Protein AF-A0A7W0TUM9-F1 (afdb_monomer)

Secondary structure (DSSP, 8-state):
-EEEEE----TT----EE-TTT--EESSEEEEEEETTEEEEESSHHHHHHIIIIIHHHH-TT----TTHHHHHHHHH--

Mean predicted aligned error: 5.43 Å

Structure (mmCIF, N/CA/C/O backbone):
data_AF-A0A7W0TUM9-F1
#
_entry.id   AF-A0A7W0TUM9-F1
#
loop_
_atom_site.group_PDB
_atom_site.id
_atom_site.type_symbol
_atom_site.label_atom_id
_atom_site.label_alt_id
_atom_site.label_comp_id
_atom_site.label_asym_id
_atom_site.label_entity_id
_atom_site.label_seq_id
_atom_site.pdbx_PDB_ins_code
_atom_site.Cartn_x
_atom_site.Cartn_y
_atom_site.Cartn_z
_atom_site.occupancy
_atom_site.B_iso_or_equiv
_atom_site.auth_seq_id
_atom_site.auth_comp_id
_atom_site.auth_asym_id
_atom_site.auth_atom_id
_atom_site.pdbx_PDB_model_num
ATOM 1 N N . MET A 1 1 ? -12.066 -4.871 -1.517 1.00 78.81 1 MET A N 1
ATOM 2 C CA . MET A 1 1 ? -12.654 -3.949 -0.514 1.00 78.81 1 MET A CA 1
ATOM 3 C C . MET A 1 1 ? -11.621 -2.879 -0.180 1.00 78.81 1 MET A C 1
ATOM 5 O O . MET A 1 1 ? -10.442 -3.210 -0.233 1.00 78.81 1 MET A O 1
ATOM 9 N N . VAL A 1 2 ? -12.034 -1.637 0.098 1.00 92.12 2 VAL A N 1
ATOM 10 C CA . VAL A 1 2 ? -11.143 -0.524 0.478 1.00 92.12 2 VAL A CA 1
ATOM 11 C C . VAL A 1 2 ? -11.790 0.238 1.635 1.00 92.12 2 VAL A C 1
ATOM 13 O O . VAL A 1 2 ? -12.956 0.611 1.525 1.00 92.12 2 VAL A O 1
ATOM 16 N N . GLU A 1 3 ? -11.070 0.443 2.736 1.00 96.69 3 GLU A N 1
ATOM 17 C CA . GLU A 1 3 ? -11.587 1.150 3.914 1.00 96.69 3 GLU A CA 1
ATOM 18 C C . GLU A 1 3 ? -10.493 1.898 4.684 1.00 96.69 3 GLU A C 1
ATOM 20 O O . GLU A 1 3 ? -9.329 1.494 4.705 1.00 96.69 3 GLU A O 1
ATOM 25 N N . TRP A 1 4 ? -10.874 2.990 5.345 1.00 96.44 4 TRP A N 1
ATOM 26 C CA . TRP A 1 4 ? -9.998 3.721 6.256 1.00 96.44 4 TRP A CA 1
ATOM 27 C C . TRP A 1 4 ? -9.981 3.058 7.636 1.00 96.44 4 TRP A C 1
ATOM 29 O O . TRP A 1 4 ? -11.030 2.739 8.192 1.00 96.44 4 TRP A O 1
ATOM 39 N N . ARG A 1 5 ? -8.786 2.893 8.205 1.00 95.81 5 ARG A N 1
ATOM 40 C CA . ARG A 1 5 ? -8.549 2.334 9.539 1.00 95.81 5 ARG A CA 1
ATOM 41 C C . ARG A 1 5 ? -7.599 3.215 10.345 1.00 95.81 5 ARG A C 1
ATOM 43 O O . ARG A 1 5 ? -6.829 4.001 9.790 1.00 95.81 5 ARG A O 1
ATOM 50 N N . GLU A 1 6 ? -7.654 3.074 11.665 1.00 93.31 6 GLU A N 1
ATOM 51 C CA . GLU A 1 6 ? -6.720 3.702 12.599 1.00 93.31 6 GLU A CA 1
ATOM 52 C C . GLU A 1 6 ? -5.669 2.680 13.057 1.00 93.31 6 GLU A C 1
ATOM 54 O O . GLU A 1 6 ? -5.959 1.496 13.232 1.00 93.31 6 GLU A O 1
ATOM 59 N N . ASN A 1 7 ? -4.427 3.131 13.193 1.00 87.69 7 ASN A N 1
ATOM 60 C CA . ASN A 1 7 ? -3.326 2.389 13.778 1.00 87.69 7 ASN A CA 1
ATOM 61 C C . ASN A 1 7 ? -3.520 2.363 15.293 1.00 87.69 7 ASN A C 1
ATOM 63 O O . ASN A 1 7 ? -3.257 3.352 15.972 1.00 87.69 7 ASN A O 1
ATOM 67 N N . ASP A 1 8 ? -3.963 1.218 15.791 1.00 86.81 8 ASP A N 1
ATOM 68 C CA . ASP A 1 8 ? -4.218 0.930 17.202 1.00 86.81 8 ASP A CA 1
ATOM 69 C C . ASP A 1 8 ? -2.962 0.488 17.970 1.00 86.81 8 ASP A C 1
ATOM 71 O O . ASP A 1 8 ? -3.074 -0.144 19.014 1.00 86.81 8 ASP A O 1
ATOM 75 N N . ALA A 1 9 ? -1.764 0.788 17.452 1.00 84.81 9 ALA A N 1
ATOM 76 C CA . ALA A 1 9 ? -0.525 0.459 18.143 1.00 84.81 9 ALA A CA 1
ATOM 77 C C . ALA A 1 9 ? -0.399 1.289 19.426 1.00 84.81 9 ALA A C 1
ATOM 79 O O . ALA A 1 9 ? -0.438 2.523 19.393 1.00 84.81 9 ALA A O 1
ATOM 80 N N . GLU A 1 10 ? -0.190 0.611 20.546 1.00 84.88 10 GLU A N 1
ATOM 81 C CA . GLU A 1 10 ? 0.129 1.249 21.813 1.00 84.88 10 GLU A CA 1
ATOM 82 C C . GLU A 1 10 ? 1.521 1.895 21.760 1.00 84.88 10 GLU A C 1
ATOM 84 O O . GLU A 1 10 ? 2.415 1.477 21.026 1.00 84.88 10 GLU A O 1
ATOM 89 N N . TRP A 1 11 ? 1.748 2.917 22.587 1.00 76.50 11 TRP A N 1
ATOM 90 C CA . TRP A 1 11 ? 2.994 3.702 22.570 1.00 76.50 11 TRP A CA 1
ATOM 91 C C . TRP A 1 11 ? 4.265 2.879 22.856 1.00 76.50 11 TRP A C 1
ATOM 93 O O . TRP A 1 11 ? 5.364 3.296 22.488 1.00 76.50 11 TRP A O 1
ATOM 103 N N . TYR A 1 12 ? 4.123 1.738 23.536 1.00 81.31 12 TYR A N 1
ATOM 104 C CA . TYR A 1 12 ? 5.212 0.810 23.852 1.00 81.31 12 TYR A CA 1
ATOM 105 C C . TYR A 1 12 ? 5.391 -0.284 22.790 1.00 81.31 12 TYR A C 1
ATOM 107 O O . TYR A 1 12 ? 6.373 -1.028 22.834 1.00 81.31 12 TYR A O 1
ATOM 115 N N . GLU A 1 13 ? 4.467 -0.399 21.836 1.00 83.00 13 GLU A 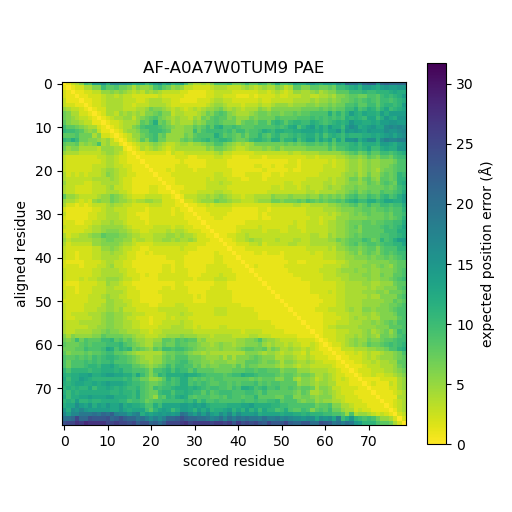N 1
ATOM 116 C CA . GLU A 1 13 ? 4.585 -1.348 20.741 1.00 83.00 13 GLU A CA 1
ATOM 117 C C . GLU A 1 13 ? 5.524 -0.790 19.670 1.00 83.00 13 GLU A C 1
ATOM 119 O O . GLU A 1 13 ? 5.301 0.265 19.082 1.00 83.00 13 GLU A O 1
ATOM 124 N N . GLN A 1 14 ? 6.577 -1.541 19.344 1.00 80.38 14 GLN A N 1
ATOM 125 C CA . GLN A 1 14 ? 7.490 -1.218 18.240 1.00 80.38 14 GLN A CA 1
ATOM 126 C C . GLN A 1 14 ? 6.879 -1.561 16.867 1.00 80.38 14 GLN A C 1
ATOM 128 O O . GLN A 1 14 ? 7.572 -2.017 15.956 1.00 80.38 14 GLN A O 1
ATOM 133 N N . ARG A 1 15 ? 5.563 -1.383 16.708 1.00 83.50 15 ARG A N 1
ATOM 134 C CA . ARG A 1 15 ? 4.836 -1.730 15.488 1.00 83.50 15 ARG A CA 1
ATOM 135 C C . ARG A 1 15 ? 4.833 -0.540 14.537 1.00 83.50 15 ARG A C 1
ATOM 137 O O . ARG A 1 15 ? 4.000 0.357 14.628 1.00 83.50 15 ARG A O 1
ATOM 144 N N . MET A 1 16 ? 5.785 -0.541 13.610 1.00 86.75 16 MET A N 1
ATOM 145 C CA . MET A 1 16 ? 5.868 0.474 12.563 1.00 86.75 16 MET A CA 1
ATOM 146 C C . MET A 1 16 ? 5.030 0.051 11.356 1.00 86.75 16 MET A C 1
ATOM 148 O O . MET A 1 16 ? 5.260 -1.006 10.769 1.00 86.75 16 MET A O 1
ATOM 152 N N . LEU A 1 17 ? 4.057 0.885 10.990 1.00 92.25 17 LEU A N 1
ATOM 153 C CA . LEU A 1 17 ? 3.242 0.706 9.794 1.00 92.25 17 LEU A CA 1
ATOM 154 C C . LEU A 1 17 ? 3.800 1.565 8.656 1.00 92.25 17 LEU A C 1
ATOM 156 O O . LEU A 1 17 ? 4.152 2.726 8.871 1.00 92.25 17 LEU A O 1
ATOM 160 N N . TYR A 1 18 ? 3.853 1.021 7.443 1.00 95.12 18 TYR A N 1
ATOM 161 C CA . TYR A 1 18 ? 4.379 1.712 6.267 1.00 95.12 18 TYR A CA 1
ATOM 162 C C . TYR A 1 18 ? 3.437 1.558 5.081 1.00 95.12 18 TYR A C 1
ATOM 164 O O . TYR A 1 18 ? 2.782 0.536 4.938 1.00 95.12 18 TYR A O 1
ATOM 172 N N . CYS A 1 19 ? 3.406 2.558 4.205 1.00 95.75 19 CYS A N 1
ATOM 173 C CA . CYS A 1 19 ? 2.687 2.473 2.938 1.00 95.75 19 CYS A CA 1
ATOM 174 C C . CYS A 1 19 ? 3.363 1.466 1.994 1.00 95.75 19 CYS A C 1
ATOM 176 O O . CYS A 1 19 ? 4.537 1.638 1.659 1.00 95.75 19 CYS A O 1
ATOM 178 N N . ASP A 1 20 ? 2.604 0.490 1.495 1.00 95.06 20 ASP A N 1
ATOM 179 C CA . ASP A 1 20 ? 3.068 -0.550 0.567 1.00 95.06 20 ASP A CA 1
ATOM 180 C C . ASP A 1 20 ? 3.529 -0.001 -0.798 1.00 95.06 20 ASP A C 1
ATOM 182 O O . ASP A 1 20 ? 4.277 -0.671 -1.506 1.00 95.06 20 ASP A O 1
ATOM 186 N N . LEU A 1 21 ? 3.111 1.215 -1.177 1.00 95.19 21 LEU A N 1
ATOM 187 C CA . LEU A 1 21 ? 3.564 1.860 -2.415 1.00 95.19 21 LEU A CA 1
ATOM 188 C C . LEU A 1 21 ? 4.790 2.755 -2.201 1.00 95.19 21 LEU A C 1
ATOM 190 O O . LEU A 1 21 ? 5.806 2.601 -2.873 1.00 95.19 21 LEU A O 1
ATOM 194 N N . CYS A 1 22 ? 4.673 3.757 -1.324 1.00 94.50 22 CYS A N 1
ATOM 195 C CA . CYS A 1 22 ? 5.663 4.836 -1.230 1.00 94.50 22 CYS A CA 1
ATOM 196 C C . CYS A 1 22 ? 6.661 4.666 -0.076 1.00 94.50 22 CYS A C 1
ATOM 198 O O . CYS A 1 22 ? 7.569 5.484 0.061 1.00 94.50 22 CYS A O 1
ATOM 200 N N . GLY A 1 23 ? 6.479 3.654 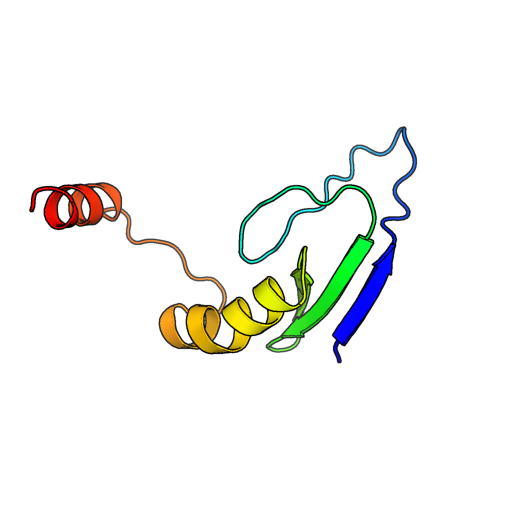0.779 1.00 94.06 23 GLY A N 1
ATOM 201 C CA . GLY A 1 23 ? 7.366 3.350 1.905 1.00 94.06 23 GLY A CA 1
ATOM 202 C C . GLY A 1 23 ? 7.311 4.347 3.066 1.00 94.06 23 GLY A C 1
ATOM 203 O O . GLY A 1 23 ? 8.047 4.193 4.038 1.00 94.06 23 GLY A O 1
ATOM 204 N N . ARG A 1 24 ? 6.457 5.378 3.006 1.00 94.12 24 ARG A N 1
ATOM 205 C CA . ARG A 1 24 ? 6.301 6.334 4.112 1.00 94.12 24 ARG A CA 1
ATOM 206 C C . ARG A 1 24 ? 5.725 5.638 5.339 1.00 94.12 24 ARG A C 1
ATOM 208 O O . ARG A 1 24 ? 4.768 4.877 5.224 1.00 94.12 24 ARG A O 1
ATOM 215 N N . MET A 1 25 ? 6.274 5.965 6.505 1.00 93.69 25 MET A N 1
ATOM 216 C CA . MET A 1 25 ? 5.726 5.552 7.794 1.00 93.69 25 MET A CA 1
ATOM 217 C C . MET A 1 25 ? 4.347 6.186 8.014 1.00 93.69 25 MET A C 1
ATOM 219 O O . MET A 1 25 ? 4.161 7.380 7.764 1.00 93.69 25 MET A O 1
ATOM 223 N N . ILE A 1 26 ? 3.395 5.391 8.497 1.00 93.00 26 ILE A N 1
ATOM 224 C CA . ILE A 1 26 ? 2.025 5.806 8.785 1.00 93.00 26 ILE A CA 1
ATOM 225 C C . ILE A 1 26 ? 1.825 5.827 10.298 1.00 93.00 26 ILE A C 1
ATOM 227 O O . ILE A 1 26 ? 1.887 4.795 10.958 1.00 93.00 26 ILE A O 1
ATOM 231 N N . ALA A 1 27 ? 1.580 7.016 10.850 1.00 86.06 27 ALA A N 1
ATOM 232 C CA . ALA A 1 27 ? 1.452 7.188 12.294 1.00 86.06 27 ALA A CA 1
ATOM 233 C C . ALA A 1 27 ? 0.075 6.763 12.823 1.00 86.06 27 ALA A C 1
ATOM 235 O O . ALA A 1 27 ? -0.000 6.078 13.837 1.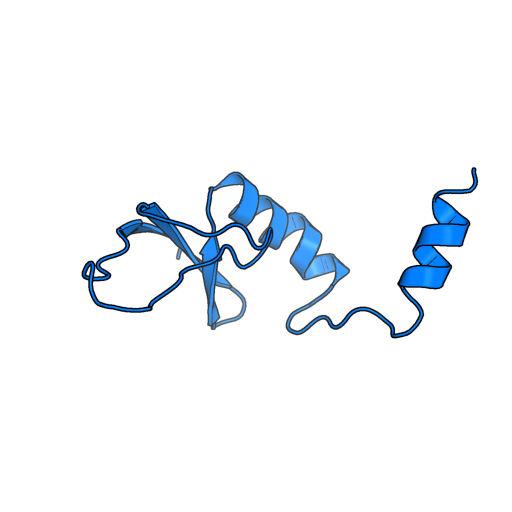00 86.06 27 ALA A O 1
ATOM 236 N N . LYS A 1 28 ? -1.005 7.177 12.142 1.00 87.12 28 LYS A N 1
ATOM 237 C CA . LYS A 1 28 ? -2.373 7.053 12.661 1.00 87.12 28 LYS A CA 1
ATOM 238 C C . LYS A 1 28 ? -3.340 6.435 11.656 1.00 87.12 28 LYS A C 1
ATOM 240 O O . LYS A 1 28 ? -3.619 5.255 11.757 1.00 87.12 28 LYS A O 1
ATOM 245 N N . HIS A 1 29 ? -3.836 7.180 10.673 1.00 94.06 29 HIS A N 1
ATOM 246 C CA . HIS A 1 29 ? -4.828 6.641 9.735 1.00 94.06 29 HIS A CA 1
ATOM 247 C C . HIS A 1 29 ? -4.174 6.042 8.492 1.00 94.06 29 HIS A C 1
ATOM 249 O O . HIS A 1 29 ? -3.271 6.650 7.915 1.00 94.06 29 HIS A O 1
ATOM 255 N N . TYR A 1 30 ? -4.661 4.883 8.064 1.00 96.00 30 TYR A N 1
ATOM 256 C CA . TYR A 1 30 ? -4.243 4.207 6.841 1.00 96.00 30 TYR A CA 1
ATOM 257 C C . TYR A 1 30 ? -5.453 3.684 6.078 1.00 96.00 30 TYR A C 1
ATOM 259 O O . TYR A 1 30 ? -6.502 3.406 6.655 1.00 96.00 30 TYR A O 1
ATOM 267 N N . LEU A 1 31 ? -5.293 3.535 4.772 1.00 97.31 31 LEU A N 1
ATOM 268 C CA . LEU A 1 31 ? -6.266 2.887 3.915 1.00 97.31 31 LEU A CA 1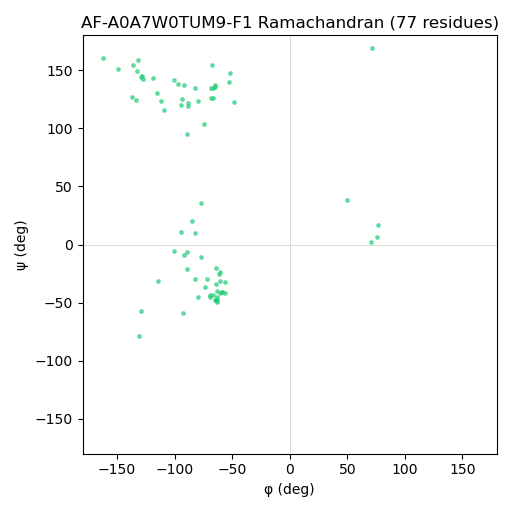
ATOM 269 C C . LEU A 1 31 ? -5.876 1.416 3.768 1.00 97.31 31 LEU A C 1
ATOM 271 O O . LEU A 1 31 ? -4.776 1.115 3.300 1.00 97.31 31 LEU A O 1
ATOM 275 N N . LEU A 1 32 ? -6.753 0.508 4.185 1.00 97.06 32 LEU A N 1
ATOM 276 C CA . LEU A 1 32 ? -6.602 -0.924 3.966 1.00 97.06 32 LEU A CA 1
ATOM 277 C C . LEU A 1 32 ? -7.348 -1.309 2.690 1.00 97.06 32 LEU A C 1
ATOM 279 O O . LEU A 1 32 ? -8.547 -1.057 2.570 1.00 97.06 32 LEU A O 1
ATOM 283 N N . ALA A 1 33 ? -6.654 -1.953 1.759 1.00 96.31 33 ALA A N 1
ATOM 284 C CA . ALA A 1 33 ? -7.253 -2.496 0.551 1.00 96.31 33 ALA A CA 1
ATOM 285 C C . ALA A 1 33 ? -6.873 -3.963 0.361 1.00 96.31 33 ALA A C 1
ATOM 287 O O . ALA A 1 33 ? -5.754 -4.378 0.650 1.00 96.31 33 ALA 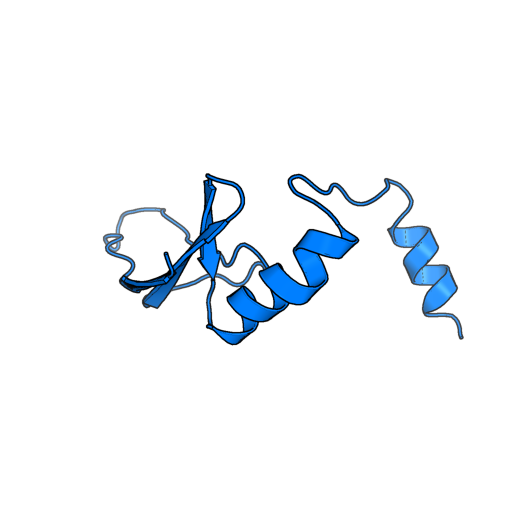A O 1
ATOM 288 N N . GLU A 1 34 ? -7.803 -4.744 -0.174 1.00 95.25 34 GLU A N 1
ATOM 289 C CA . GLU A 1 34 ? -7.516 -6.094 -0.656 1.00 95.25 34 GLU A CA 1
ATOM 290 C C . GLU A 1 34 ? -7.069 -6.021 -2.122 1.00 95.25 34 GLU A C 1
ATOM 292 O O . GLU A 1 34 ? -7.814 -5.534 -2.983 1.00 95.25 34 GLU A O 1
ATOM 297 N N . VAL A 1 35 ? -5.845 -6.473 -2.400 1.00 91.69 35 VAL A N 1
ATOM 298 C CA . VAL A 1 35 ? -5.235 -6.460 -3.736 1.00 91.69 35 VAL A CA 1
ATOM 299 C C . VAL A 1 35 ? -4.594 -7.819 -4.004 1.00 91.69 35 VAL A C 1
ATOM 301 O O . VAL A 1 35 ? -3.775 -8.273 -3.209 1.00 91.69 35 VAL A O 1
ATOM 304 N N . GLU A 1 36 ? -4.974 -8.475 -5.106 1.00 89.38 36 GLU A N 1
ATOM 305 C CA . GLU A 1 36 ? -4.507 -9.828 -5.468 1.00 89.38 36 GLU A CA 1
ATOM 306 C C . GLU A 1 36 ? -4.626 -10.846 -4.310 1.00 89.38 36 GLU A C 1
ATOM 308 O O . GLU A 1 36 ? -3.743 -11.670 -4.083 1.00 89.38 36 GLU A O 1
ATOM 313 N N . GLY A 1 37 ? -5.710 -10.757 -3.526 1.00 89.69 37 GLY A N 1
ATOM 314 C CA . GLY A 1 37 ? -5.983 -11.642 -2.386 1.00 89.69 37 GLY A CA 1
ATOM 315 C C . GLY A 1 37 ? -5.152 -11.371 -1.124 1.00 89.69 37 GLY A C 1
ATOM 316 O O . GLY A 1 37 ? -5.244 -12.138 -0.166 1.00 89.69 37 GLY A O 1
ATOM 317 N N . ALA A 1 38 ? -4.355 -10.297 -1.092 1.00 91.44 38 ALA A N 1
ATOM 318 C CA . ALA A 1 38 ? -3.563 -9.898 0.070 1.00 91.44 38 ALA A CA 1
ATOM 319 C C . ALA A 1 38 ? -3.968 -8.505 0.592 1.00 91.44 38 ALA A C 1
ATOM 321 O O . ALA A 1 38 ? -4.260 -7.606 -0.205 1.00 91.44 38 ALA A O 1
ATOM 322 N N . PRO A 1 39 ? -3.956 -8.283 1.920 1.00 94.69 39 PRO A N 1
ATOM 323 C CA . PRO A 1 39 ? -4.135 -6.951 2.480 1.00 94.69 39 PRO A CA 1
ATOM 324 C C . PRO A 1 39 ? -2.930 -6.064 2.146 1.00 94.69 39 PRO A C 1
ATOM 326 O O . PRO A 1 39 ? -1.778 -6.471 2.299 1.00 94.69 39 PRO A O 1
ATOM 329 N N . ARG A 1 40 ? -3.210 -4.835 1.715 1.00 95.12 40 ARG A N 1
ATOM 330 C CA . ARG A 1 40 ? -2.239 -3.772 1.451 1.00 95.12 40 ARG A CA 1
ATOM 331 C C . ARG A 1 40 ? -2.653 -2.498 2.160 1.00 95.12 40 ARG A C 1
ATOM 333 O O . ARG A 1 40 ? -3.838 -2.190 2.271 1.00 95.12 40 ARG A O 1
ATOM 340 N N . THR A 1 41 ? -1.662 -1.763 2.631 1.00 96.44 41 THR A N 1
ATOM 341 C CA . THR A 1 41 ? -1.818 -0.548 3.419 1.00 96.44 41 THR A CA 1
ATOM 342 C C . THR A 1 41 ? -1.279 0.654 2.664 1.00 96.44 41 THR A C 1
ATOM 344 O O . THR A 1 41 ? -0.159 0.655 2.154 1.00 96.44 41 THR A O 1
ATOM 347 N N . PHE A 1 42 ? -2.082 1.7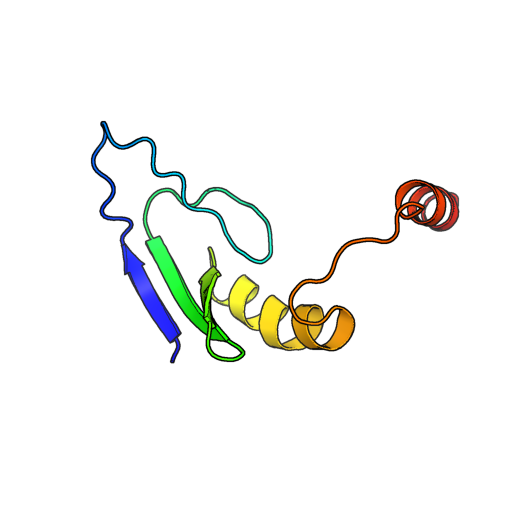10 2.591 1.00 97.50 42 PHE A N 1
ATOM 348 C CA . PHE A 1 42 ? -1.746 2.925 1.861 1.00 97.50 42 PHE A CA 1
ATOM 349 C C . PHE A 1 42 ? -1.904 4.151 2.753 1.00 97.50 42 PHE A C 1
ATOM 351 O O . PHE A 1 42 ? -2.827 4.247 3.558 1.00 97.50 42 PHE A O 1
ATOM 358 N N . CYS A 1 43 ? -1.007 5.125 2.601 1.00 96.69 43 CYS A N 1
ATOM 359 C CA . CYS A 1 43 ? -1.101 6.385 3.342 1.00 96.69 43 CYS A CA 1
ATOM 360 C C . CYS A 1 43 ? -2.158 7.350 2.773 1.00 96.69 43 CYS A C 1
ATOM 362 O O . CYS A 1 43 ? -2.432 8.379 3.383 1.00 96.69 43 CYS A O 1
ATOM 364 N N . SER A 1 44 ? -2.698 7.070 1.584 1.00 96.56 44 SER A N 1
ATOM 365 C CA . SER A 1 44 ? -3.726 7.876 0.921 1.00 96.56 44 SER A CA 1
ATOM 366 C C . SER A 1 44 ? -4.440 7.084 -0.173 1.00 96.56 44 SER A C 1
ATOM 368 O O . SER A 1 44 ? -3.878 6.130 -0.713 1.00 96.56 44 SER A O 1
ATOM 370 N N . GLU A 1 45 ? -5.632 7.540 -0.563 1.00 96.62 45 GLU A N 1
ATOM 371 C CA . GLU A 1 45 ? -6.357 7.034 -1.740 1.00 96.62 45 GLU A CA 1
ATOM 372 C C . GLU A 1 45 ? -5.512 7.148 -3.011 1.00 96.62 45 GLU A C 1
ATOM 374 O O . GLU A 1 45 ? -5.401 6.190 -3.761 1.00 96.62 45 GLU A O 1
ATOM 379 N N . GLY A 1 46 ? -4.797 8.263 -3.199 1.00 97.00 46 GLY A N 1
ATOM 380 C CA . GLY A 1 46 ? -3.897 8.419 -4.345 1.00 97.00 46 GLY A CA 1
ATOM 381 C C . GLY A 1 46 ? -2.774 7.374 -4.397 1.00 97.00 46 GLY A C 1
ATOM 382 O O . GLY A 1 46 ? -2.366 6.982 -5.486 1.00 97.00 46 GLY A O 1
ATOM 383 N N . CYS A 1 47 ? -2.287 6.887 -3.247 1.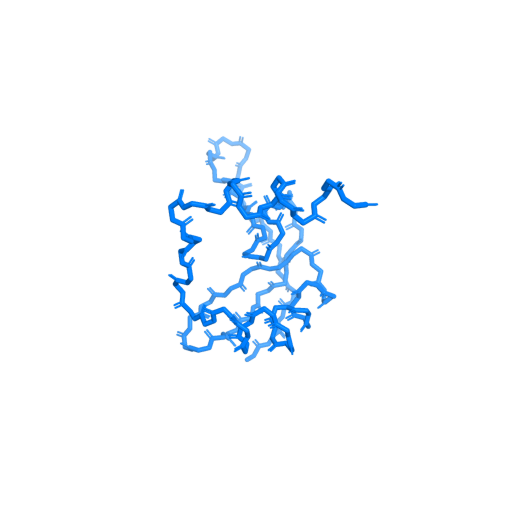00 97.31 47 CYS A N 1
ATOM 384 C CA . CYS A 1 47 ? -1.336 5.774 -3.233 1.00 97.31 47 CYS A CA 1
ATOM 385 C C . CYS A 1 47 ? -2.005 4.439 -3.572 1.00 97.31 47 CYS A C 1
ATOM 387 O O . CYS A 1 47 ? -1.391 3.629 -4.252 1.00 97.31 47 CYS A O 1
ATOM 389 N N . GLU A 1 48 ? -3.240 4.201 -3.133 1.00 97.31 48 GLU A N 1
ATOM 390 C CA . GLU A 1 48 ? -3.980 2.993 -3.521 1.00 97.31 48 GLU A CA 1
ATOM 391 C C . GLU A 1 48 ? -4.254 2.978 -5.029 1.00 97.31 48 GLU A C 1
ATOM 393 O O . GLU A 1 48 ? -3.915 2.003 -5.700 1.00 97.31 48 GLU A O 1
ATOM 398 N N . THR A 1 49 ? -4.741 4.093 -5.581 1.00 96.75 49 THR A N 1
ATOM 399 C CA . THR A 1 49 ? -5.029 4.229 -7.013 1.00 96.75 49 THR A CA 1
ATOM 400 C C . THR A 1 49 ? -3.760 4.087 -7.845 1.00 96.75 49 THR A C 1
ATOM 402 O O . THR A 1 49 ? -3.719 3.288 -8.773 1.00 96.75 49 THR A O 1
ATOM 405 N N . LEU A 1 50 ? -2.674 4.783 -7.486 1.00 97.00 50 LEU A N 1
ATOM 406 C CA . LEU A 1 50 ? -1.411 4.667 -8.220 1.00 97.00 50 LEU A CA 1
ATOM 407 C C . LEU A 1 50 ? -0.817 3.253 -8.127 1.00 97.00 50 LEU A C 1
ATOM 409 O O . LEU A 1 50 ? -0.193 2.774 -9.078 1.00 97.00 50 LEU A O 1
ATOM 413 N N . TYR A 1 51 ? -1.008 2.569 -6.997 1.00 95.75 51 TYR A N 1
ATOM 414 C CA . TYR A 1 51 ? -0.583 1.183 -6.861 1.00 95.75 51 TYR A CA 1
ATOM 415 C C . TYR A 1 51 ? -1.354 0.275 -7.821 1.00 95.75 51 TYR A C 1
ATOM 417 O O . TYR A 1 51 ? -0.745 -0.515 -8.538 1.00 95.75 51 TYR A O 1
ATOM 425 N N . ARG A 1 52 ? -2.682 0.409 -7.859 1.00 94.38 52 ARG A N 1
ATOM 426 C CA . ARG A 1 52 ? -3.573 -0.417 -8.679 1.00 94.38 52 ARG A CA 1
ATOM 427 C C . ARG A 1 52 ? -3.428 -0.146 -10.174 1.00 94.38 52 ARG A C 1
ATOM 429 O O . ARG A 1 52 ? -3.346 -1.092 -10.949 1.00 94.38 52 ARG A O 1
ATOM 436 N N . ASP A 1 53 ? -3.378 1.122 -10.559 1.00 96.12 53 ASP A N 1
ATOM 437 C CA . ASP A 1 53 ? -3.514 1.534 -11.958 1.00 96.12 53 ASP A CA 1
ATOM 438 C C . ASP A 1 53 ? -2.176 1.572 -12.700 1.00 96.12 53 ASP A C 1
ATOM 440 O O . ASP A 1 53 ? -2.145 1.512 -13.927 1.00 96.12 53 ASP A O 1
ATOM 444 N N . TYR A 1 54 ? -1.064 1.673 -11.968 1.00 95.00 54 TYR A N 1
ATOM 445 C CA . TYR A 1 54 ? 0.265 1.803 -12.561 1.00 95.00 54 TYR A CA 1
ATOM 446 C C . TYR A 1 54 ? 1.261 0.799 -11.994 1.00 95.00 54 TYR A C 1
ATOM 448 O O . TYR A 1 54 ? 1.845 0.018 -12.741 1.00 95.00 54 TYR A O 1
ATOM 456 N N . TRP A 1 55 ? 1.468 0.792 -10.675 1.00 94.56 55 TRP A N 1
ATOM 457 C CA . TRP A 1 55 ? 2.543 -0.013 -10.096 1.00 94.56 55 TRP A CA 1
ATOM 458 C C . TRP A 1 55 ? 2.323 -1.511 -10.327 1.00 94.56 55 TRP A C 1
ATOM 460 O O . TRP A 1 55 ? 3.226 -2.197 -10.801 1.00 94.56 55 TRP A O 1
ATOM 470 N N . LEU A 1 56 ? 1.126 -2.014 -10.023 1.00 93.44 56 LEU A N 1
ATOM 471 C CA . LEU A 1 56 ? 0.801 -3.431 -10.121 1.00 93.44 56 LEU A CA 1
ATOM 472 C C . LEU A 1 56 ? 0.849 -3.941 -11.576 1.00 93.44 56 LEU A C 1
ATOM 474 O O . LEU A 1 56 ? 1.519 -4.951 -11.787 1.00 93.44 56 LEU A O 1
ATOM 478 N N . PRO A 1 57 ? 0.249 -3.266 -12.579 1.00 93.75 57 PRO A N 1
ATOM 479 C CA . PRO A 1 57 ? 0.379 -3.662 -13.982 1.00 93.75 57 PRO A CA 1
ATOM 480 C C . PRO A 1 57 ? 1.825 -3.693 -14.494 1.00 93.75 57 PRO A C 1
ATOM 482 O O . PRO A 1 57 ? 2.201 -4.613 -15.214 1.00 93.75 57 PRO A O 1
ATOM 485 N N . GLU A 1 58 ? 2.648 -2.711 -14.115 1.00 93.06 58 GLU A N 1
ATOM 486 C CA . GLU A 1 58 ? 4.014 -2.559 -14.641 1.00 93.06 58 GLU A CA 1
ATOM 487 C C . GLU A 1 58 ? 5.047 -3.447 -13.936 1.00 93.06 58 GLU A C 1
ATOM 489 O O . GLU A 1 58 ? 6.077 -3.808 -14.510 1.00 93.06 58 GLU A O 1
ATOM 494 N N . ARG A 1 59 ? 4.829 -3.748 -12.653 1.00 90.25 59 ARG A N 1
ATOM 495 C CA . ARG A 1 59 ? 5.821 -4.413 -11.795 1.00 90.25 59 ARG A CA 1
ATOM 496 C C . ARG A 1 59 ? 5.389 -5.806 -11.352 1.00 90.25 59 ARG A C 1
ATOM 498 O O . ARG A 1 59 ? 6.246 -6.670 -11.174 1.00 90.25 59 ARG A O 1
ATOM 505 N N . GLY A 1 60 ? 4.088 -6.029 -11.194 1.00 89.38 60 GLY A N 1
ATOM 506 C CA . GLY A 1 60 ? 3.532 -7.253 -10.634 1.00 89.38 60 GLY A CA 1
ATOM 507 C C . GLY A 1 60 ? 3.772 -7.406 -9.128 1.00 89.38 60 GLY A C 1
ATOM 508 O O . GLY A 1 60 ? 4.548 -6.685 -8.491 1.00 89.38 60 GLY A O 1
ATOM 509 N N . VAL A 1 61 ? 3.089 -8.385 -8.534 1.00 85.62 61 VAL A N 1
ATOM 510 C CA . VAL A 1 61 ? 3.261 -8.730 -7.117 1.00 85.62 61 VAL A CA 1
ATOM 511 C C . VAL A 1 61 ? 4.661 -9.301 -6.887 1.00 85.62 61 VAL A C 1
ATOM 513 O O . VAL A 1 61 ? 5.125 -10.163 -7.628 1.00 85.62 61 VAL A O 1
ATOM 516 N N . GLY A 1 62 ? 5.335 -8.842 -5.830 1.00 83.25 62 GLY A N 1
ATOM 517 C CA . GLY A 1 62 ? 6.660 -9.355 -5.463 1.00 83.25 62 GLY A CA 1
ATOM 518 C C . GLY A 1 62 ? 7.795 -8.838 -6.345 1.00 83.25 62 GLY A C 1
ATOM 519 O O . GLY A 1 62 ? 8.884 -9.414 -6.327 1.00 83.25 62 GLY A O 1
ATOM 520 N N . TYR A 1 63 ? 7.561 -7.753 -7.091 1.00 86.56 63 TYR A N 1
ATOM 521 C CA . TYR A 1 63 ? 8.598 -7.100 -7.874 1.00 86.56 63 TYR A CA 1
ATOM 522 C C . TYR A 1 63 ? 9.859 -6.853 -7.048 1.00 86.56 63 TYR A C 1
ATOM 524 O O . TYR A 1 63 ? 9.848 -6.153 -6.031 1.00 86.56 63 TYR A O 1
ATOM 532 N N . ARG A 1 64 ? 10.970 -7.392 -7.545 1.00 84.69 64 ARG A N 1
ATOM 533 C CA . ARG A 1 64 ? 12.305 -7.098 -7.051 1.00 84.69 64 ARG A CA 1
ATOM 534 C C . ARG A 1 64 ? 13.040 -6.322 -8.138 1.00 84.69 64 ARG A C 1
ATOM 536 O O . ARG A 1 64 ? 13.133 -6.829 -9.257 1.00 84.69 64 ARG A O 1
ATOM 543 N N . PRO A 1 65 ? 13.561 -5.119 -7.843 1.00 84.81 65 PRO A N 1
ATOM 544 C CA . PRO A 1 65 ? 14.380 -4.398 -8.800 1.00 84.81 65 PRO A CA 1
ATOM 545 C C . PRO A 1 65 ? 15.531 -5.273 -9.319 1.00 84.81 65 PRO A C 1
ATOM 547 O O . PRO A 1 65 ? 16.131 -6.001 -8.519 1.00 84.81 65 PRO A O 1
ATOM 550 N N . PRO A 1 66 ? 15.856 -5.198 -10.622 1.00 88.25 66 PRO A N 1
ATOM 551 C CA . PRO A 1 66 ? 17.062 -5.805 -11.169 1.00 88.25 66 PRO A CA 1
ATOM 552 C C . PRO A 1 66 ? 18.311 -5.388 -10.384 1.00 88.25 66 PRO A C 1
ATOM 554 O O . PRO A 1 66 ? 18.390 -4.271 -9.867 1.00 88.25 66 PRO A O 1
ATOM 557 N N . ALA A 1 67 ? 19.298 -6.281 -10.292 1.00 92.44 67 ALA A N 1
ATOM 558 C CA . ALA A 1 67 ? 20.520 -6.028 -9.523 1.00 92.44 67 ALA A CA 1
ATOM 559 C C . ALA A 1 67 ? 21.325 -4.824 -10.050 1.00 92.44 67 ALA A C 1
ATOM 561 O O . ALA A 1 67 ? 22.048 -4.175 -9.299 1.00 92.44 67 ALA A O 1
ATOM 562 N N . ASP A 1 68 ? 21.169 -4.506 -11.331 1.00 93.06 68 ASP A N 1
ATOM 563 C CA . ASP A 1 68 ? 21.829 -3.428 -12.061 1.00 93.06 68 ASP A CA 1
ATOM 564 C C . ASP A 1 68 ? 21.010 -2.126 -12.109 1.00 93.06 68 ASP A C 1
ATOM 566 O O . ASP A 1 68 ? 21.380 -1.186 -12.814 1.00 93.06 68 ASP A O 1
ATOM 570 N N . ILE A 1 69 ? 19.923 -2.015 -11.335 1.00 89.25 69 ILE A N 1
ATOM 571 C CA . ILE A 1 69 ? 19.023 -0.854 -11.392 1.00 89.25 69 ILE A CA 1
ATOM 572 C C . ILE A 1 69 ? 19.744 0.483 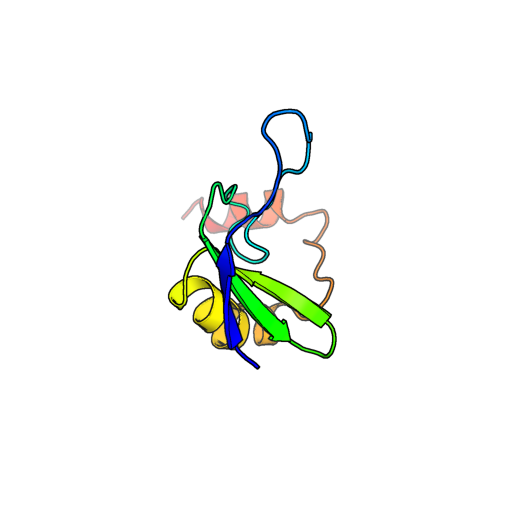-11.150 1.00 89.25 69 ILE A C 1
ATOM 574 O O . ILE A 1 69 ? 19.383 1.493 -11.749 1.00 89.25 69 ILE A O 1
ATOM 578 N N . GLY A 1 70 ? 20.793 0.495 -10.321 1.00 88.69 70 GLY A N 1
ATOM 579 C CA . GLY A 1 70 ? 21.611 1.687 -10.082 1.00 88.69 70 GLY A CA 1
ATOM 580 C C . GLY A 1 70 ? 22.343 2.174 -11.337 1.00 88.69 70 GLY A C 1
ATOM 581 O O . GLY A 1 70 ? 22.379 3.376 -11.592 1.00 88.69 70 GLY A O 1
ATOM 582 N N . ALA A 1 71 ? 22.861 1.251 -12.153 1.00 91.81 71 ALA A N 1
ATOM 583 C CA . ALA A 1 71 ? 23.507 1.583 -13.420 1.00 91.81 71 ALA A CA 1
ATOM 584 C C . ALA A 1 71 ? 22.482 2.102 -14.441 1.00 91.81 71 ALA A C 1
ATOM 586 O O . ALA A 1 71 ? 22.704 3.141 -15.058 1.00 91.81 71 ALA A O 1
ATOM 587 N N . LEU A 1 72 ? 21.319 1.444 -14.533 1.00 86.75 72 LEU A N 1
ATOM 588 C CA . LEU A 1 72 ? 20.210 1.875 -15.393 1.00 86.75 72 LEU A CA 1
ATOM 589 C C . LEU A 1 72 ? 19.714 3.288 -15.044 1.00 86.75 72 LEU A C 1
ATOM 591 O O . LEU A 1 72 ? 19.426 4.086 -15.936 1.00 86.75 72 LEU A O 1
ATOM 595 N N . TYR A 1 73 ? 19.613 3.621 -13.753 1.00 86.44 73 TYR A N 1
ATOM 596 C CA . TYR A 1 73 ? 19.250 4.975 -13.324 1.00 86.44 73 TYR A CA 1
ATOM 597 C C . TYR A 1 73 ? 20.324 6.004 -13.679 1.00 86.44 73 TYR A C 1
ATOM 599 O O . TYR A 1 73 ? 19.976 7.081 -14.164 1.00 86.44 73 TYR A O 1
ATOM 607 N N . ALA A 1 74 ? 21.603 5.683 -13.465 1.00 91.31 74 ALA A N 1
ATOM 608 C CA . ALA A 1 74 ? 22.709 6.575 -13.805 1.00 91.31 74 ALA A CA 1
ATOM 609 C C . ALA A 1 74 ? 22.739 6.898 -15.308 1.00 91.31 74 ALA A C 1
ATOM 611 O O . ALA A 1 74 ? 22.902 8.056 -15.679 1.00 91.31 74 ALA A O 1
ATOM 612 N N . GLU A 1 75 ? 22.499 5.905 -16.167 1.00 91.56 75 GLU A N 1
ATOM 613 C CA . GLU A 1 75 ? 22.410 6.096 -17.619 1.00 91.56 75 GLU A CA 1
ATOM 614 C C . GLU A 1 75 ? 21.241 7.014 -18.013 1.00 91.56 75 GLU A C 1
ATOM 616 O O . GLU A 1 75 ? 21.401 7.924 -18.826 1.00 91.56 75 GLU A O 1
ATOM 621 N N . ARG A 1 76 ? 20.058 6.808 -17.418 1.00 87.31 76 ARG A N 1
ATOM 622 C CA . ARG A 1 76 ? 18.848 7.577 -17.754 1.00 87.31 76 ARG A CA 1
ATOM 623 C C . ARG A 1 76 ? 18.871 9.021 -17.251 1.00 87.31 76 ARG A C 1
ATOM 625 O O . ARG A 1 76 ? 18.241 9.863 -17.879 1.00 87.31 76 ARG A O 1
ATOM 632 N N . MET A 1 77 ? 19.554 9.299 -16.138 1.00 83.88 77 MET A N 1
ATOM 633 C CA . MET A 1 77 ? 19.669 10.647 -15.555 1.00 83.88 77 MET A CA 1
ATOM 634 C C . MET A 1 77 ? 20.866 11.452 -16.081 1.00 83.88 77 MET A C 1
ATOM 636 O O . MET A 1 77 ? 20.993 12.627 -15.757 1.00 83.88 77 MET A O 1
ATOM 640 N N . ALA A 1 78 ? 21.743 10.847 -16.886 1.00 73.19 78 ALA A N 1
ATOM 641 C CA . ALA A 1 78 ? 22.890 11.521 -17.500 1.00 73.19 78 ALA A CA 1
ATOM 642 C C . ALA A 1 78 ? 22.545 12.299 -18.794 1.00 73.19 78 ALA A C 1
ATOM 644 O O . ALA A 1 78 ? 23.453 12.743 -19.499 1.00 73.19 78 ALA A O 1
ATOM 645 N N . LYS A 1 79 ? 21.254 12.456 -19.114 1.00 54.72 79 LYS A N 1
ATOM 646 C CA . LYS A 1 79 ? 20.731 13.300 -20.200 1.00 54.72 79 LYS A CA 1
ATOM 647 C C . LYS A 1 79 ? 19.995 14.502 -19.632 1.00 54.72 79 LYS A C 1
ATOM 649 O O . LYS A 1 79 ? 20.068 15.559 -20.292 1.00 54.72 79 LYS A O 1
#

Foldseek 3Di:
DKDKDWDPDDPPDPDWDAAPQPRDTDDTIWMWDQDPNDIGTHPDPVSVCCCVVPVCVVQNPPRDDDPCVVVVVVVVVVD

pLDDT: mean 90.65, std 6.8, range [54.72, 97.5]

Nearest PDB structures (foldseek):
  3n1y-assembly1_A-1  TM=7.583E-01  e=4.082E-01  Pseudomonas sp. OX1
  3rnc-assembly1_A  TM=6.368E-01  e=9.332E-01  Pseudomonas sp. OX1
  3ri7-assembly1_A-2  TM=7.034E-01  e=3.548E+00  Ectopseudomonas mendocina
  3dhi-assembly1_A 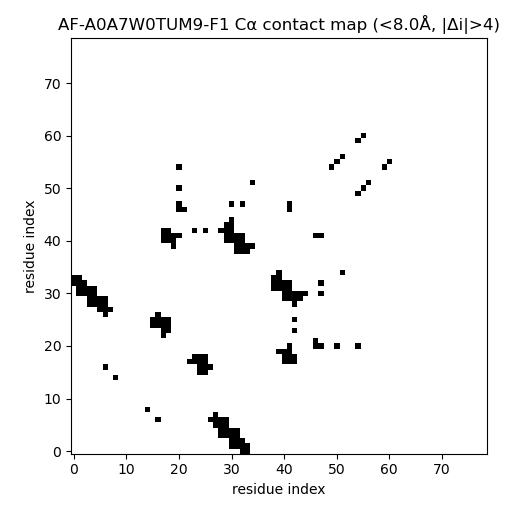 TM=7.068E-01  e=5.539E+00  Ectopseudomonas mendocina
  5tdv-assembly1_D  TM=5.928E-01  e=3.330E+00  Ectopseudomonas mendocina

Solvent-accessible surface area (backbone atoms only — not comparable to full-atom values): 4914 Å² total; per-residue (Å²): 102,77,48,81,45,73,56,83,68,52,95,85,53,90,72,82,46,53,17,75,73,81,64,49,75,47,82,44,63,36,32,43,30,59,53,97,92,38,84,44,39,18,74,40,69,69,47,47,49,47,34,63,76,45,46,40,78,78,52,42,89,85,62,70,81,62,95,58,48,68,59,58,47,53,62,68,69,73,113

Radius of gyration: 15.47 Å; Cα contacts (8 Å, |Δi|>4): 87; chains: 1; bounding box: 36×25×44 Å

Sequence (79 aa):
MVEWRENDAEWYEQRMLYCDLCGRMIAKHYLLAEVEGAPRTFCSEGCETLYRDYWLPERGVGYRPPADIGALYAERMAK